Protein AF-A0A1D3K828-F1 (afdb_monomer_lite)

Foldseek 3Di:
DDPVVVLVVLLVVLVVVLVCLVVLLVVVVVVDADDDDPSNLVVQCVVVPPVSVVSVCSSRVVDDD

Secondary structure (DSSP, 8-state):
--HHHHHHHHHHHHHHHHHTHHHHHHHGGGT------HHHHHHHHHHHHHHHHHHHHHHTT----

Structure (mmCIF, N/CA/C/O backbone):
data_AF-A0A1D3K828-F1
#
_entry.id   AF-A0A1D3K828-F1
#
loop_
_atom_site.group_PDB
_atom_site.id
_atom_site.type_symbol
_atom_site.label_atom_id
_atom_site.label_alt_id
_atom_site.label_comp_id
_atom_site.label_asym_id
_atom_site.label_entity_id
_atom_site.label_seq_id
_atom_site.pdbx_PDB_ins_code
_atom_site.Cartn_x
_atom_site.Cartn_y
_atom_site.Cartn_z
_atom_site.occupancy
_atom_site.B_iso_or_equiv
_atom_site.auth_seq_id
_atom_site.auth_comp_id
_atom_site.auth_asym_id
_atom_site.auth_atom_id
_atom_site.pdbx_PDB_model_num
ATOM 1 N N . MET A 1 1 ? -12.735 15.172 12.648 1.00 60.06 1 MET A N 1
ATOM 2 C CA . MET A 1 1 ? -11.619 14.947 11.702 1.00 60.06 1 MET A CA 1
ATOM 3 C C . MET A 1 1 ? -12.223 14.714 10.330 1.00 60.06 1 MET A C 1
ATOM 5 O O . MET A 1 1 ? -13.204 13.984 10.264 1.00 60.06 1 MET A O 1
ATOM 9 N N . SER A 1 2 ? -11.728 15.372 9.280 1.00 75.88 2 SER A N 1
ATOM 10 C CA . SER A 1 2 ? -12.192 15.104 7.912 1.00 75.88 2 SER A CA 1
ATOM 11 C C . SER A 1 2 ? -11.692 13.731 7.449 1.00 75.88 2 SER A C 1
ATOM 13 O O . SER A 1 2 ? -10.619 13.294 7.869 1.00 75.88 2 SER A O 1
ATOM 15 N N . ASN A 1 3 ? -12.464 13.051 6.595 1.00 81.75 3 ASN A N 1
ATOM 16 C CA . ASN A 1 3 ? -12.096 11.736 6.052 1.00 81.75 3 ASN A CA 1
ATOM 17 C C . ASN A 1 3 ? -10.744 11.786 5.313 1.00 81.75 3 ASN A C 1
ATOM 19 O O . ASN A 1 3 ? -9.893 10.920 5.465 1.00 81.75 3 ASN A O 1
ATOM 23 N N . GLU A 1 4 ? -10.503 12.885 4.603 1.00 84.00 4 GLU A N 1
ATOM 24 C CA . GLU A 1 4 ? -9.267 13.149 3.866 1.00 84.00 4 GLU A CA 1
ATOM 25 C C . GLU A 1 4 ? -8.020 13.182 4.765 1.00 84.00 4 GLU A C 1
ATOM 27 O O . GLU A 1 4 ? -6.984 12.614 4.422 1.00 84.00 4 GLU A O 1
ATOM 32 N N . TYR A 1 5 ? -8.135 13.751 5.970 1.00 86.94 5 TYR A N 1
ATOM 33 C CA . TYR A 1 5 ? -7.035 13.768 6.936 1.00 86.94 5 TYR A CA 1
ATOM 34 C C . TYR A 1 5 ? -6.699 12.358 7.443 1.00 86.94 5 TYR A C 1
ATOM 36 O O . TYR A 1 5 ? -5.528 12.021 7.613 1.00 86.94 5 TYR A O 1
ATOM 44 N N . LEU A 1 6 ? -7.712 11.508 7.650 1.00 88.50 6 LEU A N 1
ATOM 45 C CA . LEU A 1 6 ? -7.514 10.115 8.063 1.00 88.50 6 LEU A CA 1
ATOM 46 C C . LEU A 1 6 ? -6.835 9.291 6.964 1.00 88.50 6 LEU A C 1
ATOM 48 O O . LEU A 1 6 ? -5.913 8.532 7.262 1.00 88.50 6 LEU A O 1
ATOM 52 N N . ILE A 1 7 ? -7.235 9.481 5.704 1.00 90.06 7 ILE A N 1
ATOM 53 C CA . ILE A 1 7 ? -6.609 8.819 4.552 1.00 90.06 7 ILE A CA 1
ATOM 54 C C . ILE A 1 7 ? -5.134 9.215 4.451 1.00 90.06 7 ILE A C 1
ATOM 56 O O . ILE A 1 7 ? -4.276 8.347 4.314 1.00 90.06 7 ILE A O 1
ATOM 60 N N . GLN A 1 8 ? -4.806 10.500 4.597 1.00 91.38 8 GLN A N 1
ATOM 61 C CA . GLN A 1 8 ? -3.419 10.965 4.522 1.00 91.38 8 GLN A CA 1
ATOM 62 C C . GLN A 1 8 ? -2.535 10.388 5.644 1.00 91.38 8 GL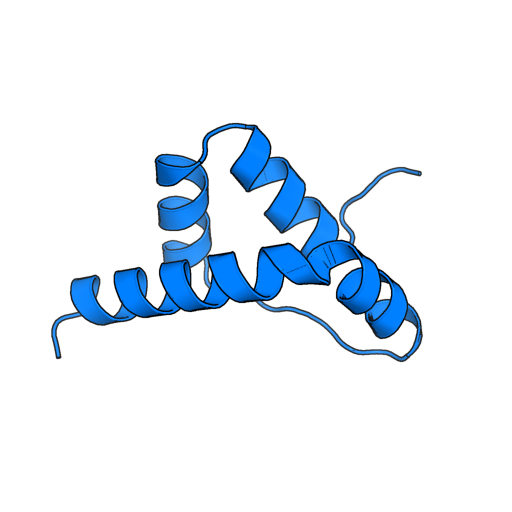N A C 1
ATOM 64 O O . GLN A 1 8 ? -1.386 10.001 5.403 1.00 91.38 8 GLN A O 1
ATOM 69 N N . HIS A 1 9 ? -3.072 10.276 6.863 1.00 92.38 9 HIS A N 1
ATOM 70 C CA . HIS A 1 9 ? -2.387 9.604 7.973 1.00 92.38 9 HIS A CA 1
ATOM 71 C C . HIS A 1 9 ? -2.178 8.117 7.703 1.00 92.38 9 HIS A C 1
ATOM 73 O O . HIS A 1 9 ? -1.080 7.606 7.915 1.00 92.38 9 HIS A O 1
ATOM 79 N N . ALA A 1 10 ? -3.197 7.433 7.184 1.00 90.44 10 ALA A N 1
ATOM 80 C CA . ALA A 1 10 ? -3.100 6.022 6.829 1.00 90.44 10 ALA A CA 1
ATOM 81 C C . ALA A 1 10 ? -2.072 5.778 5.712 1.00 90.44 10 ALA A C 1
ATOM 83 O O . ALA A 1 10 ? -1.294 4.830 5.800 1.00 90.44 10 ALA A O 1
ATOM 84 N N . VAL A 1 11 ? -2.000 6.663 4.713 1.00 92.31 11 VAL A N 1
ATOM 85 C CA . VAL A 1 11 ? -0.962 6.634 3.669 1.00 92.31 11 VAL A CA 1
ATOM 86 C C . VAL A 1 11 ? 0.429 6.798 4.286 1.00 92.31 11 VAL A C 1
ATOM 88 O O . VAL A 1 11 ? 1.322 6.020 3.974 1.00 92.31 11 VAL A O 1
ATOM 91 N N . THR A 1 12 ? 0.613 7.738 5.216 1.00 92.56 12 THR A N 1
ATOM 92 C CA . THR A 1 12 ? 1.904 7.941 5.908 1.00 92.56 12 THR A CA 1
ATOM 93 C C . THR A 1 12 ? 2.311 6.722 6.748 1.00 92.56 12 THR A C 1
ATOM 95 O O . THR A 1 12 ? 3.471 6.298 6.751 1.00 92.56 12 THR A O 1
ATOM 98 N N . ALA A 1 13 ? 1.351 6.113 7.448 1.00 90.44 13 ALA A N 1
ATOM 99 C CA . ALA A 1 13 ? 1.585 4.877 8.187 1.00 90.44 13 ALA A CA 1
ATOM 100 C C . ALA A 1 13 ? 1.993 3.741 7.237 1.00 90.44 13 ALA A C 1
ATOM 102 O O . ALA A 1 13 ? 2.957 3.023 7.505 1.00 90.44 13 ALA A O 1
ATOM 103 N N . LEU A 1 14 ? 1.313 3.626 6.094 1.00 89.69 14 LEU A N 1
ATOM 104 C CA . LEU A 1 14 ? 1.620 2.635 5.072 1.00 89.69 14 LEU A CA 1
ATOM 105 C C . LEU A 1 14 ? 3.009 2.847 4.454 1.00 89.69 14 LEU A C 1
ATOM 107 O O . LEU A 1 14 ? 3.709 1.871 4.221 1.00 89.69 14 LEU A O 1
ATOM 111 N N . GLU A 1 15 ? 3.460 4.088 4.260 1.00 92.06 15 GLU A N 1
ATOM 112 C CA . GLU A 1 15 ? 4.834 4.393 3.825 1.00 92.06 15 GLU A CA 1
ATOM 113 C C . GLU A 1 15 ? 5.881 3.896 4.824 1.00 92.06 15 GLU A C 1
ATOM 115 O O . GLU A 1 15 ? 6.919 3.372 4.428 1.00 92.06 15 GLU A O 1
ATOM 120 N N . THR A 1 16 ? 5.591 3.994 6.121 1.00 90.38 16 THR A N 1
ATOM 121 C CA . THR A 1 16 ? 6.487 3.495 7.172 1.00 90.38 16 THR A CA 1
ATOM 122 C C . THR A 1 16 ? 6.515 1.965 7.191 1.00 90.38 16 THR A C 1
ATOM 124 O O . THR A 1 16 ? 7.581 1.356 7.252 1.00 90.38 16 THR A O 1
ATOM 127 N N . ILE A 1 17 ? 5.343 1.334 7.073 1.00 86.12 17 ILE A N 1
ATOM 128 C CA . ILE A 1 17 ? 5.172 -0.125 6.966 1.00 86.12 17 ILE A CA 1
ATOM 129 C C . ILE A 1 17 ? 5.868 -0.665 5.711 1.00 86.12 17 ILE A C 1
ATOM 131 O O . ILE A 1 17 ? 6.499 -1.722 5.758 1.00 86.12 17 ILE A O 1
ATOM 135 N N . ALA A 1 18 ? 5.806 0.074 4.603 1.00 85.31 18 ALA A N 1
ATOM 136 C CA . ALA A 1 18 ? 6.444 -0.287 3.348 1.00 85.31 18 ALA A CA 1
ATOM 137 C C . ALA A 1 18 ? 7.964 -0.423 3.487 1.00 85.31 18 ALA A C 1
ATOM 139 O O . ALA A 1 18 ? 8.550 -1.243 2.794 1.00 85.31 18 ALA A O 1
ATOM 140 N N . LEU A 1 19 ? 8.625 0.279 4.412 1.00 87.31 19 LEU A N 1
ATOM 141 C CA . LEU A 1 19 ? 10.060 0.077 4.665 1.00 87.31 19 LEU A CA 1
ATOM 142 C C . LEU A 1 19 ? 10.367 -1.325 5.219 1.00 87.31 19 LEU A C 1
ATOM 144 O O . LEU A 1 19 ? 11.442 -1.863 4.967 1.00 87.31 19 LEU A O 1
ATOM 148 N N . ALA A 1 20 ? 9.405 -1.940 5.910 1.00 83.75 20 ALA A N 1
ATOM 149 C CA . ALA A 1 20 ? 9.497 -3.273 6.501 1.00 83.75 20 ALA A CA 1
ATOM 150 C C . ALA A 1 20 ? 8.742 -4.351 5.693 1.00 83.75 20 ALA A C 1
ATOM 152 O O . ALA A 1 20 ? 8.483 -5.443 6.205 1.00 83.75 20 ALA A O 1
ATOM 153 N N . HIS A 1 21 ? 8.381 -4.083 4.428 1.00 77.81 21 HIS A N 1
ATOM 154 C CA . HIS A 1 21 ? 7.540 -4.981 3.617 1.00 77.81 21 HIS A CA 1
ATOM 155 C C . HIS A 1 21 ? 8.083 -6.418 3.530 1.00 77.81 21 HIS A C 1
ATOM 157 O O . HIS A 1 21 ? 7.306 -7.371 3.547 1.00 77.81 21 HIS A O 1
ATOM 163 N N . ARG A 1 22 ? 9.412 -6.594 3.500 1.00 78.81 22 ARG A N 1
ATOM 164 C CA . ARG A 1 22 ? 10.074 -7.912 3.484 1.00 78.81 22 ARG A CA 1
ATOM 165 C C . ARG A 1 22 ? 9.858 -8.709 4.765 1.00 78.81 22 ARG A C 1
ATOM 167 O O . ARG A 1 22 ? 9.545 -9.897 4.687 1.00 78.81 22 ARG A O 1
ATOM 174 N N . ASP A 1 23 ? 9.986 -8.062 5.916 1.00 81.31 23 ASP A N 1
ATOM 175 C CA . ASP A 1 23 ? 9.799 -8.706 7.216 1.00 81.31 23 ASP A CA 1
ATOM 176 C C . ASP A 1 23 ? 8.326 -9.050 7.438 1.00 81.31 23 ASP A C 1
ATOM 178 O O . ASP A 1 23 ? 7.993 -10.150 7.878 1.00 81.31 23 ASP A O 1
ATOM 182 N N . LEU A 1 24 ? 7.425 -8.152 7.030 1.00 77.81 24 LEU A N 1
ATOM 183 C CA . LEU A 1 24 ? 5.981 -8.377 7.087 1.00 77.81 24 LEU A CA 1
ATOM 184 C C . LEU A 1 24 ? 5.540 -9.527 6.180 1.00 77.81 24 LEU A C 1
ATOM 186 O O . LEU A 1 24 ? 4.710 -10.339 6.581 1.00 77.81 24 LEU A O 1
ATOM 190 N N . PHE A 1 25 ? 6.144 -9.666 5.000 1.00 79.94 25 PHE A N 1
ATOM 191 C CA . PHE A 1 25 ? 5.905 -10.817 4.133 1.00 79.94 25 PHE A CA 1
ATOM 192 C C . PHE A 1 25 ? 6.335 -12.139 4.783 1.00 79.94 25 PHE A C 1
ATOM 194 O O . PHE A 1 25 ? 5.623 -13.136 4.666 1.00 79.94 25 PHE A O 1
ATOM 201 N N . GLN A 1 26 ? 7.446 -12.167 5.529 1.00 79.12 26 GLN A N 1
ATOM 202 C CA . GLN A 1 26 ? 7.812 -13.352 6.316 1.00 79.12 26 GLN A CA 1
ATOM 203 C C . GLN A 1 26 ? 6.839 -13.588 7.475 1.00 79.12 26 GLN A C 1
ATOM 205 O O . GLN A 1 26 ? 6.463 -14.731 7.725 1.00 79.12 26 GLN A O 1
ATOM 210 N N . ALA A 1 27 ? 6.381 -12.531 8.146 1.00 76.50 27 ALA A N 1
ATOM 211 C CA . ALA A 1 27 ? 5.411 -12.630 9.233 1.00 76.50 27 ALA A CA 1
ATOM 212 C C . ALA A 1 27 ? 4.035 -13.163 8.773 1.00 76.50 27 ALA A C 1
ATOM 214 O O . ALA A 1 27 ? 3.297 -13.745 9.568 1.00 76.50 27 ALA A O 1
ATOM 215 N N . ARG A 1 28 ? 3.709 -13.108 7.476 1.00 78.31 28 ARG A N 1
ATOM 216 C CA . ARG A 1 28 ? 2.547 -13.839 6.933 1.00 78.31 28 ARG A CA 1
ATOM 217 C C . ARG A 1 28 ? 2.650 -15.351 7.119 1.00 78.31 28 ARG A C 1
ATOM 219 O O . ARG A 1 28 ? 1.631 -16.008 7.309 1.00 78.31 28 ARG A O 1
ATOM 226 N N . LYS A 1 29 ? 3.863 -15.917 7.135 1.00 77.56 29 LYS A N 1
ATOM 227 C CA . LYS A 1 29 ? 4.076 -17.358 7.374 1.00 77.56 29 LYS A CA 1
ATOM 228 C C . LYS A 1 29 ? 3.639 -17.800 8.771 1.00 77.56 29 LYS A C 1
ATOM 230 O O . LYS A 1 29 ? 3.388 -18.983 8.967 1.00 77.56 29 LYS A O 1
ATOM 235 N N . ILE A 1 30 ? 3.538 -16.868 9.721 1.00 81.00 30 ILE A N 1
ATOM 236 C CA . ILE A 1 30 ? 3.033 -17.124 11.077 1.00 81.00 30 ILE A CA 1
ATOM 237 C C . ILE A 1 30 ? 1.567 -16.692 11.253 1.00 81.00 30 ILE A C 1
ATOM 239 O O . ILE A 1 30 ? 1.083 -16.615 12.378 1.00 81.00 30 ILE A O 1
ATOM 243 N N . GLY A 1 31 ? 0.851 -16.427 10.152 1.00 80.81 31 GLY A N 1
ATOM 244 C CA . GLY A 1 31 ? -0.584 -16.127 10.152 1.00 80.81 31 GLY A CA 1
ATOM 245 C C . GLY A 1 31 ? -0.946 -14.650 10.316 1.00 80.81 31 GLY A C 1
ATOM 246 O O . GLY A 1 31 ? -2.110 -14.344 10.556 1.00 80.81 31 GLY A O 1
ATOM 247 N N . MET A 1 32 ? 0.013 -13.726 10.196 1.00 81.75 32 MET A N 1
ATOM 248 C CA . MET A 1 32 ? -0.273 -12.290 10.252 1.00 81.75 32 MET A CA 1
ATOM 249 C C . MET A 1 32 ? -0.690 -11.755 8.875 1.00 81.75 32 MET A C 1
ATOM 251 O O . MET A 1 32 ? 0.050 -11.902 7.907 1.00 81.75 32 MET A O 1
ATOM 255 N N . GLU A 1 33 ? -1.845 -11.097 8.783 1.00 82.19 33 GLU A N 1
ATOM 256 C CA . GLU A 1 33 ? -2.359 -10.519 7.536 1.00 82.19 33 GLU A CA 1
ATOM 257 C C . GLU A 1 33 ? -2.402 -8.987 7.604 1.00 82.19 33 GLU A C 1
ATOM 259 O O . GLU A 1 33 ? -2.829 -8.404 8.600 1.00 82.19 33 GLU A O 1
ATOM 264 N N . VAL A 1 34 ? -1.967 -8.327 6.526 1.00 82.75 34 VAL A N 1
ATOM 265 C CA . VAL A 1 34 ? -2.060 -6.870 6.379 1.00 82.75 34 VAL A CA 1
ATOM 266 C C . VAL A 1 34 ? -3.306 -6.537 5.566 1.00 82.75 34 VAL A C 1
ATOM 268 O O . VAL A 1 34 ? -3.362 -6.798 4.363 1.00 82.75 34 VAL A O 1
ATOM 271 N N . VAL A 1 35 ? -4.293 -5.925 6.220 1.00 86.75 35 VAL A N 1
ATOM 272 C CA . VAL A 1 35 ? -5.520 -5.445 5.574 1.00 86.75 35 VAL A CA 1
ATOM 273 C C . VAL A 1 35 ? -5.395 -3.949 5.317 1.00 86.75 35 VAL A C 1
ATOM 275 O O . VAL A 1 35 ? -5.211 -3.159 6.240 1.00 86.75 35 VAL A O 1
ATOM 278 N N . ILE A 1 36 ? -5.505 -3.562 4.048 1.00 89.31 36 ILE A N 1
ATOM 279 C CA . ILE A 1 36 ? -5.409 -2.166 3.606 1.00 89.31 36 ILE A CA 1
ATOM 280 C C . ILE A 1 36 ? -6.783 -1.761 3.067 1.00 89.31 36 ILE A C 1
ATOM 282 O O . ILE A 1 36 ? -7.238 -2.399 2.113 1.00 89.31 36 ILE A O 1
ATOM 286 N N . PRO A 1 37 ? -7.457 -0.756 3.657 1.00 92.50 37 PRO A N 1
ATOM 287 C CA . PRO A 1 37 ? -8.733 -0.261 3.150 1.00 92.50 37 PRO A CA 1
ATOM 288 C C . PRO A 1 37 ? -8.617 0.256 1.711 1.00 92.50 37 PRO A C 1
ATOM 290 O O . PRO A 1 37 ? -7.616 0.882 1.362 1.00 92.50 37 PRO A O 1
ATOM 293 N N . ALA A 1 38 ? -9.656 0.053 0.897 1.00 92.19 38 ALA A N 1
ATOM 294 C CA . ALA A 1 38 ? -9.637 0.396 -0.530 1.00 92.19 38 ALA A CA 1
ATOM 295 C C . ALA A 1 38 ? -9.338 1.884 -0.798 1.00 92.19 38 ALA A C 1
ATOM 297 O O . ALA A 1 38 ? -8.574 2.205 -1.700 1.00 92.19 38 ALA A O 1
ATOM 298 N N . GLU A 1 39 ? -9.883 2.795 0.014 1.00 93.00 39 GLU A N 1
ATOM 299 C CA . GLU A 1 39 ? -9.639 4.242 -0.113 1.00 93.00 39 GLU A CA 1
ATOM 300 C C . GLU A 1 39 ? -8.165 4.607 0.129 1.00 93.00 39 GLU A C 1
ATOM 302 O O . GLU A 1 39 ? -7.609 5.468 -0.550 1.00 93.00 39 GLU A O 1
ATOM 307 N N . VAL A 1 40 ? -7.514 3.915 1.068 1.00 92.75 40 VAL A N 1
ATOM 308 C CA . VAL A 1 40 ? -6.098 4.123 1.406 1.00 92.75 40 VAL A CA 1
ATOM 309 C C . VAL A 1 40 ? -5.198 3.513 0.337 1.00 92.75 40 VAL A C 1
ATOM 311 O O . VAL A 1 40 ? -4.204 4.123 -0.042 1.00 92.75 40 VAL A O 1
ATOM 314 N N . GLU A 1 41 ? -5.552 2.332 -0.171 1.00 93.75 41 GLU A N 1
ATOM 315 C CA . GLU A 1 41 ? -4.849 1.690 -1.280 1.00 93.75 41 GLU A CA 1
ATOM 316 C C . GLU A 1 41 ? -4.862 2.567 -2.531 1.00 93.75 41 GLU A C 1
ATOM 318 O O . GLU A 1 41 ? -3.800 2.820 -3.094 1.00 93.75 41 GLU A O 1
ATOM 323 N N . SER A 1 42 ? -6.036 3.058 -2.941 1.00 94.94 42 SER A N 1
ATOM 324 C CA . SER A 1 42 ?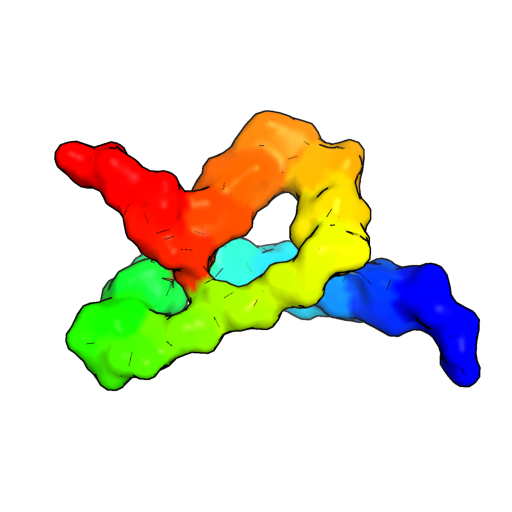 -6.161 3.950 -4.096 1.00 94.94 42 SER A CA 1
ATOM 325 C C . SER A 1 42 ? -5.312 5.203 -3.905 1.00 94.94 42 SER A C 1
ATOM 327 O O . SER A 1 42 ? -4.470 5.491 -4.745 1.00 94.94 42 SER A O 1
ATOM 329 N N . ALA A 1 43 ? -5.422 5.875 -2.753 1.00 94.06 43 ALA A N 1
ATOM 330 C CA . ALA A 1 43 ? -4.621 7.064 -2.460 1.00 94.06 43 ALA A CA 1
ATOM 331 C C . ALA A 1 43 ? -3.104 6.788 -2.459 1.00 94.06 43 ALA A C 1
ATOM 333 O O . ALA A 1 43 ? -2.312 7.617 -2.909 1.00 94.06 43 ALA A O 1
ATOM 334 N N . TYR A 1 44 ? -2.682 5.623 -1.963 1.00 94.19 44 TYR A N 1
ATOM 335 C CA . TYR A 1 44 ? -1.278 5.220 -1.958 1.00 94.19 44 TYR A CA 1
ATOM 336 C C . TYR A 1 44 ? -0.764 4.920 -3.374 1.00 94.19 44 TYR A C 1
ATOM 338 O O . TYR A 1 44 ? 0.314 5.380 -3.750 1.00 94.19 44 TYR A O 1
ATOM 346 N N . VAL A 1 45 ? -1.533 4.186 -4.180 1.00 95.50 45 VAL A N 1
ATOM 347 C CA . VAL A 1 45 ? -1.178 3.863 -5.570 1.00 95.50 45 VAL A CA 1
ATOM 348 C C . VAL A 1 45 ? -1.204 5.112 -6.449 1.00 95.50 45 VAL A C 1
ATOM 350 O O . VAL A 1 45 ? -0.300 5.285 -7.259 1.00 95.50 45 VAL A O 1
ATOM 353 N N . ASP A 1 46 ? -2.154 6.022 -6.252 1.00 96.19 46 ASP A N 1
ATOM 354 C CA . ASP A 1 46 ? -2.203 7.299 -6.971 1.00 96.19 46 ASP A CA 1
ATOM 355 C C . ASP A 1 46 ? -0.960 8.154 -6.676 1.00 96.19 46 ASP A C 1
ATOM 357 O O . ASP A 1 46 ? -0.416 8.800 -7.572 1.00 96.19 46 ASP A O 1
ATOM 361 N N . LYS A 1 47 ? -0.463 8.118 -5.431 1.00 93.81 47 LYS A N 1
ATOM 362 C CA . LYS A 1 47 ? 0.745 8.843 -5.010 1.00 93.81 47 LYS A CA 1
ATOM 363 C C . LYS A 1 47 ? 2.040 8.228 -5.553 1.00 93.81 47 LYS A C 1
ATOM 365 O O . LYS A 1 47 ? 2.954 8.968 -5.911 1.00 93.81 47 LYS A O 1
ATOM 370 N N . HIS A 1 48 ? 2.141 6.898 -5.580 1.00 93.00 48 HIS A N 1
ATOM 371 C CA . HIS A 1 48 ? 3.399 6.173 -5.837 1.00 93.00 48 HIS A CA 1
ATOM 372 C C . HIS A 1 48 ? 3.449 5.443 -7.191 1.00 93.00 48 HIS A C 1
ATOM 374 O O . HIS A 1 48 ? 4.480 4.878 -7.559 1.00 93.00 48 HIS A O 1
ATOM 380 N N . GLY A 1 49 ? 2.354 5.439 -7.949 1.00 93.38 49 GLY A N 1
ATOM 381 C CA . GLY A 1 49 ? 2.241 4.783 -9.250 1.00 93.38 49 GLY A CA 1
ATOM 382 C C . GLY A 1 49 ? 2.439 3.263 -9.188 1.00 93.38 49 GLY A C 1
ATOM 383 O O . GLY A 1 49 ? 2.016 2.589 -8.246 1.00 93.38 49 GLY A O 1
ATOM 384 N N . ALA A 1 50 ? 3.103 2.710 -10.209 1.00 93.25 50 ALA A N 1
ATOM 385 C CA . ALA A 1 50 ? 3.334 1.267 -10.340 1.00 93.25 50 ALA A CA 1
ATOM 386 C C . ALA A 1 50 ? 4.121 0.668 -9.159 1.00 93.25 50 ALA A C 1
ATOM 388 O O . ALA A 1 50 ? 3.769 -0.404 -8.674 1.00 93.25 50 ALA A O 1
ATOM 389 N N . ALA A 1 51 ? 5.115 1.388 -8.628 1.00 88.88 51 ALA A N 1
ATOM 390 C CA . ALA A 1 51 ? 5.873 0.941 -7.458 1.00 88.88 51 ALA A CA 1
ATOM 391 C C . ALA A 1 51 ? 4.986 0.828 -6.204 1.00 88.88 51 ALA A C 1
ATOM 393 O O . ALA A 1 51 ? 5.152 -0.082 -5.395 1.00 88.88 51 ALA A O 1
ATOM 394 N N . GLY A 1 52 ? 3.997 1.718 -6.060 1.00 90.81 52 GLY A N 1
ATOM 395 C CA . GLY A 1 52 ? 3.019 1.637 -4.977 1.00 90.81 52 GLY A CA 1
ATOM 396 C C . GLY A 1 52 ? 2.168 0.371 -5.055 1.00 90.81 52 GLY A C 1
ATOM 397 O O . GLY A 1 52 ? 1.950 -0.289 -4.040 1.00 90.81 52 GLY A O 1
ATOM 398 N N . ARG A 1 53 ? 1.737 -0.005 -6.266 1.00 93.62 53 ARG A N 1
ATOM 399 C CA . ARG A 1 53 ? 0.996 -1.251 -6.516 1.00 93.62 53 ARG A CA 1
ATOM 400 C C . ARG A 1 53 ? 1.813 -2.478 -6.106 1.00 93.62 53 ARG A C 1
ATOM 402 O O . ARG A 1 53 ? 1.301 -3.311 -5.367 1.00 93.62 53 ARG A O 1
ATOM 409 N N . GLU A 1 54 ? 3.083 -2.536 -6.504 1.00 89.88 54 GLU A N 1
ATOM 410 C CA . GLU A 1 54 ? 3.986 -3.640 -6.151 1.00 89.88 54 GLU A CA 1
ATOM 411 C C . GLU A 1 54 ? 4.144 -3.803 -4.633 1.00 89.88 54 GLU A C 1
ATOM 413 O O . GLU A 1 54 ? 4.101 -4.921 -4.121 1.00 89.88 54 GLU A O 1
ATOM 418 N N . VAL A 1 55 ? 4.264 -2.699 -3.886 1.00 89.38 55 VAL A N 1
ATOM 419 C CA . VAL A 1 55 ? 4.340 -2.730 -2.415 1.00 89.38 55 VAL A CA 1
ATOM 420 C C . VAL A 1 55 ? 3.060 -3.297 -1.798 1.00 89.38 55 VAL A C 1
ATOM 422 O O . VAL A 1 55 ? 3.137 -4.144 -0.906 1.00 89.38 55 VAL A O 1
ATOM 425 N N . ILE A 1 56 ? 1.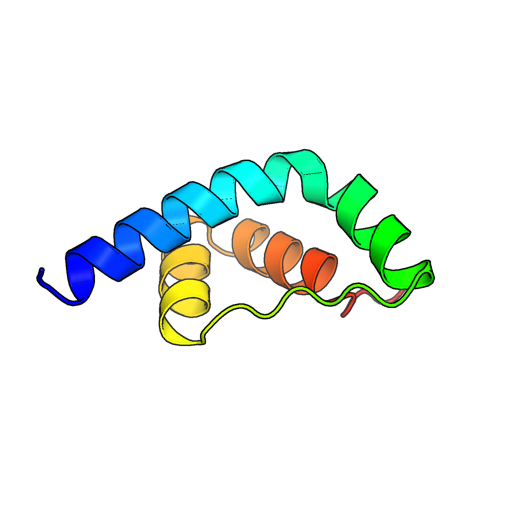885 -2.858 -2.266 1.00 90.19 56 ILE A N 1
ATOM 426 C CA . ILE A 1 56 ? 0.589 -3.373 -1.795 1.00 90.19 56 ILE A CA 1
ATOM 427 C C . ILE A 1 56 ? 0.489 -4.876 -2.052 1.00 90.19 56 ILE A C 1
ATOM 429 O O . ILE A 1 56 ? 0.130 -5.632 -1.145 1.00 90.19 56 ILE A O 1
ATOM 433 N N . ASP A 1 57 ? 0.825 -5.309 -3.265 1.00 88.62 57 ASP A N 1
ATOM 434 C CA . ASP A 1 57 ? 0.759 -6.714 -3.656 1.00 88.62 57 ASP A CA 1
ATOM 435 C C . ASP A 1 57 ? 1.721 -7.559 -2.818 1.00 88.62 57 ASP A C 1
ATOM 437 O O . ASP A 1 57 ? 1.350 -8.631 -2.338 1.00 88.62 57 ASP A O 1
ATOM 441 N N . PHE A 1 58 ? 2.914 -7.039 -2.527 1.00 86.12 58 PHE A N 1
ATOM 442 C CA . PHE A 1 58 ? 3.882 -7.699 -1.661 1.00 86.12 58 PHE A CA 1
ATOM 443 C C . PHE A 1 58 ? 3.386 -7.825 -0.211 1.00 86.12 58 PHE A C 1
ATOM 445 O O . PHE A 1 58 ? 3.433 -8.911 0.368 1.00 86.12 58 PHE A O 1
ATOM 452 N N . LEU A 1 59 ? 2.840 -6.752 0.375 1.00 85.25 59 LEU A N 1
ATOM 453 C CA . LEU A 1 59 ? 2.256 -6.773 1.727 1.00 85.25 59 LEU A CA 1
ATOM 454 C C . LEU A 1 59 ? 1.063 -7.738 1.819 1.00 85.25 59 LEU A C 1
ATOM 456 O O . LEU A 1 59 ? 0.892 -8.453 2.815 1.00 85.25 59 LEU A O 1
ATOM 460 N N . ARG A 1 60 ? 0.258 -7.811 0.755 1.00 85.00 60 ARG A N 1
ATOM 461 C CA . ARG A 1 60 ? -0.863 -8.748 0.623 1.00 85.00 60 ARG A CA 1
ATOM 462 C C . ARG A 1 60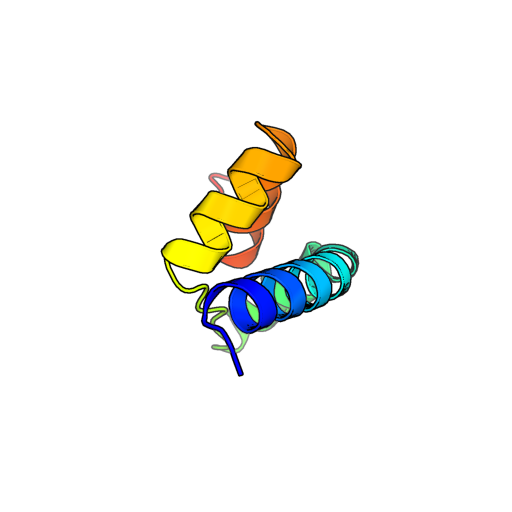 ? -0.451 -10.153 0.200 1.00 85.00 60 ARG A C 1
ATOM 464 O O . ARG A 1 60 ? -1.306 -11.034 0.173 1.00 85.00 60 ARG A O 1
ATOM 471 N N . GLY A 1 61 ? 0.834 -10.400 -0.047 1.00 79.25 61 GLY A N 1
ATOM 472 C CA . GLY A 1 61 ? 1.331 -11.697 -0.491 1.00 79.25 61 GLY A CA 1
ATOM 473 C C . GLY A 1 61 ? 0.773 -12.141 -1.845 1.00 79.25 61 GLY A C 1
ATOM 474 O O . GLY A 1 61 ? 0.838 -13.325 -2.158 1.00 79.25 61 GLY A O 1
ATOM 475 N N . ASN A 1 62 ? 0.262 -11.207 -2.649 1.00 80.50 62 ASN A N 1
ATOM 476 C CA . ASN A 1 62 ? -0.200 -11.414 -4.021 1.00 80.50 62 ASN A CA 1
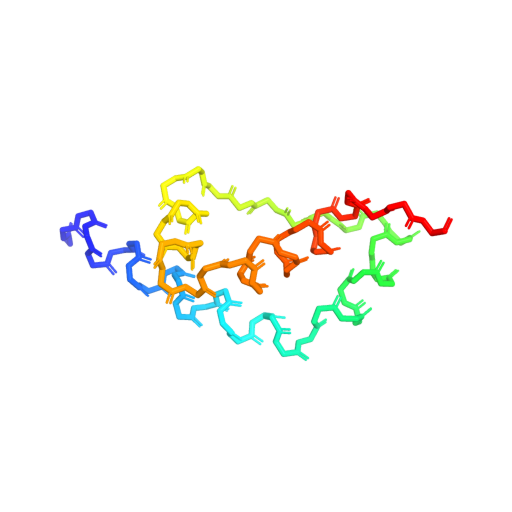ATOM 477 C C . ASN A 1 62 ? 0.989 -11.406 -4.998 1.00 80.50 62 ASN A C 1
ATOM 479 O O . ASN A 1 62 ? 0.945 -10.784 -6.055 1.00 80.50 62 ASN A O 1
ATOM 483 N N . VAL A 1 63 ? 2.080 -12.064 -4.617 1.00 67.12 63 VAL A N 1
ATOM 484 C CA . VAL A 1 63 ? 3.313 -12.152 -5.402 1.00 67.12 63 VAL A CA 1
ATOM 485 C C . VAL A 1 63 ? 3.431 -13.562 -5.956 1.00 67.12 63 VAL A C 1
ATOM 487 O O . VAL A 1 63 ? 3.391 -14.536 -5.204 1.00 67.12 63 VAL A O 1
ATOM 490 N N . ILE A 1 64 ? 3.580 -13.667 -7.275 1.00 58.38 64 ILE A N 1
ATOM 491 C CA . ILE A 1 64 ? 3.986 -14.912 -7.929 1.00 58.38 64 ILE A CA 1
ATOM 492 C C . ILE A 1 64 ? 5.510 -14.991 -7.781 1.00 58.38 64 ILE A C 1
ATOM 494 O O . ILE A 1 64 ? 6.214 -14.110 -8.275 1.00 58.38 64 ILE A O 1
ATOM 498 N N . LEU A 1 65 ? 5.990 -15.995 -7.042 1.00 55.31 65 LEU A N 1
ATOM 499 C CA . LEU A 1 65 ? 7.416 -16.292 -6.857 1.00 55.31 65 LEU A CA 1
ATOM 500 C C . LEU A 1 65 ? 7.961 -17.143 -8.006 1.00 55.31 65 LEU A C 1
ATOM 502 O O . LEU A 1 65 ? 7.229 -18.058 -8.446 1.00 55.31 65 LEU A O 1
#

Sequence (65 aa):
MSNEYLIQHAVTALETIALAHRDLFQARKIGMEVVIPAEVESAYVDKHGAAGREVIDFLRGNVIL

Radius of gyration: 12.0 Å; chains: 1; bounding box: 22×32×22 Å

Organism: NCBI:txid1295141

pLDDT: mean 85.6, std 8.63, 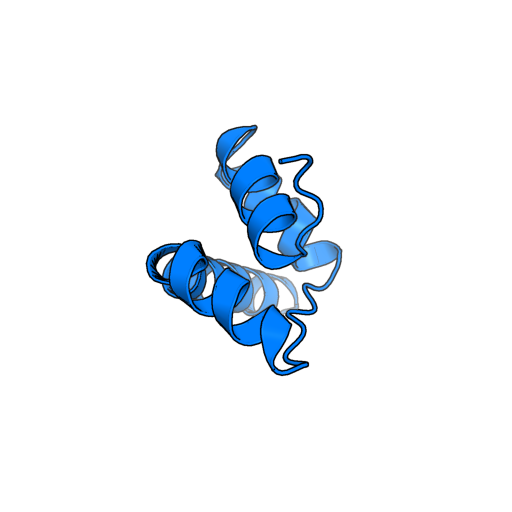range [55.31, 96.19]